Protein AF-A0A1E3VMM4-F1 (afdb_monomer_lite)

Organism: NCBI:txid1774969

Sequence (99 aa):
MGVAAILCGCGPLAGIKNPFSKEEPKLPGERIAVITDPGQIAAQQATLKPVSLPPPQANASWSQPGGVASNNLGHLASAAPCARSGPRTLAPAPRRAGD

Foldseek 3Di:
DDDDDDPPDDDPVPP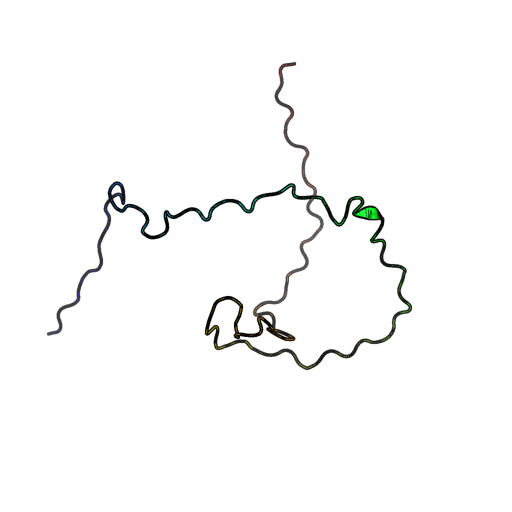PPPPPPDDDPDDDDDDDDPPPDPVVPPPPPPPPDDDDFDDADDLPDQPDVLSDPVSDPGRHDDPDPPPPDDDDPPDDDDDPPDD

pLDDT: mean 73.04, std 12.61, range [36.31, 93.31]

Secondary structure (DSSP, 8-state):
-------------TT---TT--PPPPPSS----S-S-GGG--------PPPPPPPPB------STTSSTT----SBPPSS----------PPPPPPS--

Structure (mmCIF, N/CA/C/O backbone):
data_AF-A0A1E3VMM4-F1
#
_entry.id   AF-A0A1E3VMM4-F1
#
loop_
_atom_site.group_PDB
_atom_site.id
_atom_site.type_symbol
_atom_site.label_atom_id
_atom_site.label_alt_id
_atom_site.label_comp_id
_atom_site.label_asym_id
_atom_site.label_entity_id
_atom_site.label_seq_id
_atom_site.pdbx_PDB_ins_code
_atom_site.Cartn_x
_atom_site.Cartn_y
_atom_site.Cartn_z
_atom_site.occupancy
_atom_site.B_iso_or_equiv
_atom_site.auth_seq_id
_atom_site.auth_comp_id
_atom_site.auth_asym_id
_atom_site.auth_atom_id
_atom_site.pdbx_PDB_model_num
ATOM 1 N N . MET A 1 1 ? 2.508 -50.816 2.756 1.00 36.31 1 MET A N 1
ATOM 2 C CA . MET A 1 1 ? 3.950 -50.491 2.733 1.00 36.31 1 MET A CA 1
ATOM 3 C C . MET A 1 1 ? 4.153 -49.440 1.651 1.00 36.31 1 MET A C 1
ATOM 5 O O . MET A 1 1 ? 4.194 -49.789 0.481 1.00 36.31 1 MET A O 1
ATOM 9 N N . GLY A 1 2 ? 4.086 -48.159 2.023 1.00 50.78 2 GLY A N 1
ATOM 10 C CA . GLY A 1 2 ? 4.131 -47.028 1.089 1.00 50.78 2 GLY A CA 1
ATOM 11 C C . GLY A 1 2 ? 5.560 -46.530 0.902 1.00 50.78 2 GLY A C 1
ATOM 12 O O . GLY A 1 2 ? 6.300 -46.408 1.875 1.00 50.78 2 GLY A O 1
ATOM 13 N N . VAL A 1 3 ? 5.947 -46.274 -0.346 1.00 51.56 3 VAL A N 1
ATOM 14 C CA . VAL A 1 3 ? 7.273 -45.768 -0.709 1.00 51.56 3 VAL A CA 1
ATOM 15 C C . VAL A 1 3 ? 7.370 -44.299 -0.294 1.00 51.56 3 VAL A C 1
ATOM 17 O O . VAL A 1 3 ? 6.710 -43.437 -0.870 1.00 51.56 3 VAL A O 1
ATOM 20 N N . ALA A 1 4 ? 8.185 -44.021 0.722 1.00 51.19 4 ALA A N 1
ATOM 21 C CA . ALA A 1 4 ? 8.571 -42.673 1.115 1.00 51.19 4 ALA A CA 1
ATOM 22 C C . ALA A 1 4 ? 9.705 -42.191 0.195 1.00 51.19 4 ALA A C 1
ATOM 24 O O . ALA A 1 4 ? 10.815 -42.721 0.235 1.00 51.19 4 ALA A O 1
ATOM 25 N N . ALA A 1 5 ? 9.420 -41.203 -0.654 1.00 57.19 5 ALA A N 1
ATOM 26 C CA . ALA A 1 5 ? 10.428 -40.551 -1.481 1.00 57.19 5 ALA A CA 1
ATOM 27 C C . ALA A 1 5 ? 11.251 -39.578 -0.621 1.00 57.19 5 ALA A C 1
ATOM 29 O O . ALA A 1 5 ? 10.738 -38.579 -0.119 1.00 57.19 5 ALA A O 1
ATOM 30 N N . ILE A 1 6 ? 12.534 -39.887 -0.439 1.00 61.53 6 ILE A N 1
ATOM 31 C CA . ILE A 1 6 ? 13.495 -39.042 0.270 1.00 61.53 6 ILE A CA 1
ATOM 32 C C . ILE A 1 6 ? 13.919 -37.910 -0.677 1.00 61.53 6 ILE A C 1
ATOM 34 O O . ILE A 1 6 ? 14.697 -38.124 -1.605 1.00 61.53 6 ILE A O 1
ATOM 38 N N . LEU A 1 7 ? 13.428 -36.693 -0.438 1.00 52.78 7 LEU A N 1
ATOM 39 C CA . LEU A 1 7 ? 13.932 -35.466 -1.064 1.00 52.78 7 LEU A CA 1
ATOM 40 C C . LEU A 1 7 ? 15.226 -35.019 -0.357 1.00 52.78 7 LEU A C 1
ATOM 42 O O . LEU A 1 7 ? 15.244 -34.018 0.351 1.00 52.78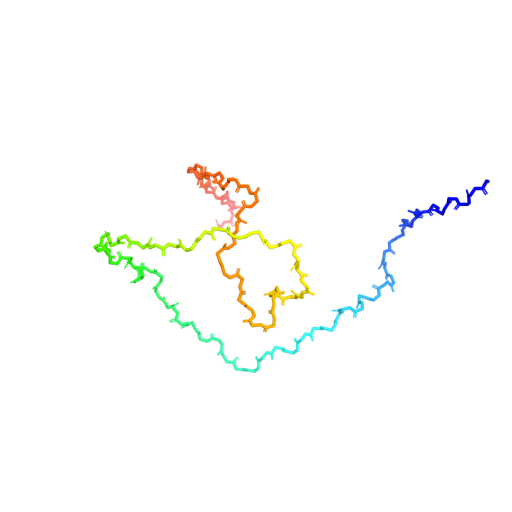 7 LEU A O 1
ATOM 46 N N . CYS A 1 8 ? 16.318 -35.765 -0.541 1.00 61.50 8 CYS A N 1
ATOM 47 C CA . CYS A 1 8 ? 17.672 -35.305 -0.205 1.00 61.50 8 CYS A CA 1
ATOM 48 C C . CYS A 1 8 ? 18.432 -34.994 -1.496 1.00 61.50 8 CYS A C 1
ATOM 50 O O . CYS A 1 8 ? 19.247 -35.784 -1.964 1.00 61.50 8 CYS A O 1
ATOM 52 N N . GLY A 1 9 ? 18.151 -33.831 -2.081 1.00 51.91 9 GLY A N 1
ATOM 53 C CA . GLY A 1 9 ? 18.988 -33.241 -3.121 1.00 51.91 9 GLY A CA 1
ATOM 54 C C . GLY A 1 9 ? 19.877 -32.157 -2.520 1.00 51.91 9 GLY A C 1
ATOM 55 O O . GLY A 1 9 ? 19.462 -31.007 -2.453 1.00 51.91 9 GLY A O 1
ATOM 56 N N . CYS A 1 10 ? 21.089 -32.513 -2.085 1.00 67.56 10 CYS A N 1
ATOM 57 C CA . CYS A 1 10 ? 22.164 -31.553 -1.829 1.00 67.56 10 CYS A CA 1
ATOM 58 C C . CYS A 1 10 ? 23.210 -31.707 -2.937 1.00 67.56 10 CYS A C 1
ATOM 60 O O . CYS A 1 10 ? 23.944 -32.691 -2.981 1.00 67.56 10 CYS A O 1
ATOM 62 N N . GLY A 1 11 ? 23.252 -30.739 -3.846 1.00 56.91 11 GLY A N 1
ATOM 63 C CA . GLY A 1 11 ? 24.308 -30.573 -4.837 1.00 56.91 11 GLY A CA 1
ATOM 64 C C . GLY A 1 11 ? 24.474 -29.081 -5.117 1.00 56.91 11 GLY A C 1
ATOM 65 O O . GLY A 1 11 ? 23.483 -28.346 -5.048 1.00 56.91 11 GLY A O 1
ATOM 66 N N . PRO A 1 12 ? 25.691 -28.588 -5.401 1.00 55.81 12 PRO A N 1
ATOM 67 C CA . PRO A 1 12 ? 25.859 -27.200 -5.794 1.00 55.81 12 PRO A CA 1
ATOM 68 C C . PRO A 1 12 ? 25.071 -26.977 -7.088 1.00 55.81 12 PRO A C 1
ATOM 70 O O . PRO A 1 12 ? 25.317 -27.649 -8.090 1.00 55.81 12 PRO A O 1
ATOM 73 N N . LEU A 1 13 ? 24.138 -26.021 -7.083 1.00 60.03 13 LEU A N 1
ATOM 74 C CA . LEU A 1 13 ? 23.381 -25.568 -8.261 1.00 60.03 13 LEU A CA 1
ATOM 75 C C . LEU A 1 13 ? 24.282 -24.864 -9.308 1.00 60.03 13 LEU A C 1
ATOM 77 O O . LEU A 1 13 ? 23.846 -23.944 -9.991 1.00 60.03 13 LEU A O 1
ATOM 81 N N . ALA A 1 14 ? 25.535 -25.294 -9.478 1.00 56.97 14 ALA A N 1
ATOM 82 C CA . ALA A 1 14 ? 26.510 -24.728 -10.410 1.00 56.97 14 ALA A CA 1
ATOM 83 C C . ALA A 1 14 ? 26.116 -24.891 -11.895 1.00 56.97 14 ALA A C 1
ATOM 85 O O . ALA A 1 14 ? 26.750 -24.302 -12.764 1.00 56.97 14 ALA A O 1
ATOM 86 N N . GLY A 1 15 ? 25.073 -25.675 -12.195 1.00 55.75 15 GLY A N 1
ATOM 87 C CA . GLY A 1 15 ? 24.565 -25.905 -13.552 1.00 55.75 15 GLY A CA 1
ATOM 88 C C . GLY A 1 15 ? 23.107 -25.503 -13.786 1.00 55.75 15 GLY A C 1
ATOM 89 O O . GLY A 1 15 ? 22.642 -25.567 -14.923 1.00 55.75 15 GLY A O 1
ATOM 90 N N . ILE A 1 16 ? 22.370 -25.079 -12.754 1.00 61.81 16 ILE A N 1
ATOM 91 C CA . ILE A 1 16 ? 20.986 -24.627 -12.934 1.00 61.81 16 ILE A CA 1
ATOM 92 C C . ILE A 1 16 ? 21.062 -23.167 -13.370 1.00 61.81 16 ILE A C 1
ATOM 94 O O . ILE A 1 16 ? 21.106 -22.254 -12.547 1.00 61.81 16 ILE A O 1
ATOM 98 N N . LYS A 1 17 ? 21.120 -22.948 -14.691 1.00 65.19 17 LYS A N 1
ATOM 99 C CA . LYS A 1 17 ? 20.836 -21.632 -15.277 1.00 65.19 17 LYS A CA 1
ATOM 100 C C . LYS A 1 17 ? 19.505 -21.184 -14.694 1.00 65.19 17 LYS A C 1
ATOM 102 O O . LYS A 1 17 ? 18.501 -21.860 -14.908 1.00 65.19 17 LYS A O 1
ATOM 107 N N . ASN A 1 18 ? 19.523 -20.099 -13.920 1.00 67.88 18 ASN A N 1
ATOM 108 C CA . ASN A 1 18 ? 18.321 -19.563 -13.304 1.00 67.88 18 ASN A CA 1
ATOM 109 C C . ASN A 1 18 ? 17.278 -19.361 -14.427 1.00 67.88 18 ASN A C 1
ATOM 111 O O . ASN A 1 18 ? 17.517 -18.584 -15.354 1.00 67.88 18 ASN A O 1
ATOM 115 N N . PRO A 1 19 ? 16.144 -20.085 -14.402 1.00 69.44 19 PRO A N 1
ATOM 116 C CA . PRO A 1 19 ? 15.133 -19.993 -15.456 1.00 69.44 19 PRO A CA 1
ATOM 117 C C . PRO A 1 19 ? 14.478 -18.601 -15.517 1.00 69.44 19 PRO A C 1
ATOM 119 O O . PRO A 1 19 ? 13.799 -18.283 -16.490 1.00 69.44 19 PRO A O 1
ATOM 122 N N . PHE A 1 20 ? 14.748 -17.751 -14.520 1.0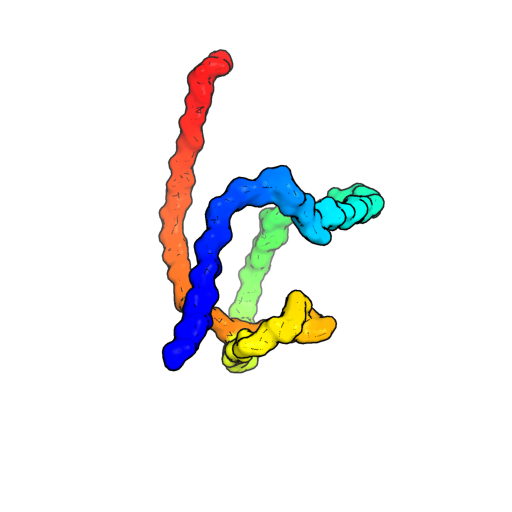0 73.62 20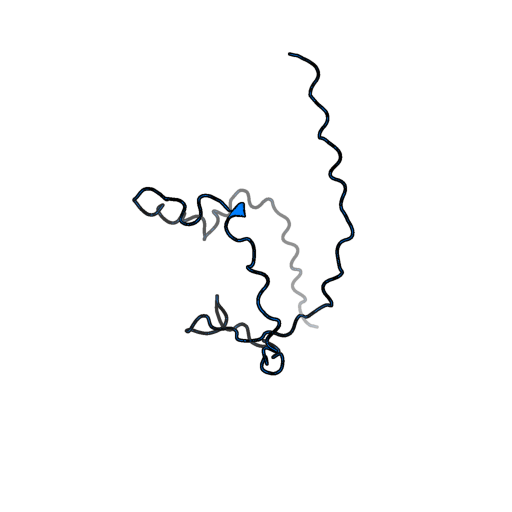 PHE A N 1
ATOM 123 C CA . PHE A 1 20 ? 14.368 -16.345 -14.419 1.00 73.62 20 PHE A CA 1
ATOM 124 C C . PHE A 1 20 ? 15.551 -15.380 -14.631 1.00 73.62 20 PHE A C 1
ATOM 126 O O . PHE A 1 20 ? 15.446 -14.205 -14.304 1.00 73.62 20 PHE A O 1
ATOM 133 N N . SER A 1 21 ? 16.680 -15.828 -15.196 1.00 70.25 21 SER A N 1
ATOM 134 C CA . SER A 1 21 ? 17.845 -14.977 -15.519 1.00 70.25 21 SER A CA 1
ATOM 135 C C . SER A 1 21 ? 17.598 -13.937 -16.616 1.00 70.25 21 SER A C 1
ATOM 137 O O . SER A 1 21 ? 18.533 -13.249 -17.020 1.00 70.25 21 SER A O 1
ATOM 139 N N . LYS A 1 22 ? 16.378 -13.834 -17.151 1.00 76.69 22 LYS A N 1
ATOM 140 C CA . LYS A 1 22 ? 16.038 -12.761 -18.084 1.00 76.69 22 LYS A CA 1
ATOM 141 C C . LYS A 1 22 ? 15.916 -11.465 -17.294 1.00 76.69 22 LYS A C 1
ATOM 143 O O . LYS A 1 22 ? 14.906 -11.235 -16.641 1.00 76.69 22 LYS A O 1
ATOM 148 N N . GLU A 1 23 ? 16.955 -10.642 -17.360 1.00 78.19 23 GLU A N 1
ATOM 149 C CA . GLU A 1 23 ? 16.868 -9.254 -16.920 1.00 78.19 23 GLU A CA 1
ATOM 150 C C . GLU A 1 23 ? 15.912 -8.493 -17.840 1.00 78.19 23 GLU A C 1
ATOM 152 O O . GLU A 1 23 ? 16.016 -8.557 -19.069 1.00 78.19 23 GLU A O 1
ATOM 157 N N . GLU A 1 24 ? 14.962 -7.781 -17.238 1.00 81.25 24 GLU A N 1
ATOM 158 C CA . GLU A 1 24 ? 14.118 -6.851 -17.976 1.00 81.25 24 GLU A CA 1
ATOM 159 C C . GLU A 1 24 ? 14.977 -5.704 -18.522 1.00 81.25 24 GLU A C 1
ATOM 161 O O . GLU A 1 24 ? 15.810 -5.151 -17.792 1.00 81.25 24 GLU A O 1
ATOM 166 N N . PRO A 1 25 ? 14.794 -5.320 -19.798 1.00 85.50 25 PRO A N 1
ATOM 167 C CA . PRO A 1 25 ? 15.516 -4.193 -20.359 1.00 85.50 25 PRO A CA 1
ATOM 168 C C . PRO A 1 25 ? 15.194 -2.938 -19.547 1.00 85.50 25 PRO A C 1
ATOM 170 O O . PRO A 1 25 ? 14.032 -2.616 -19.289 1.00 85.50 25 PRO A O 1
ATOM 173 N N . LYS A 1 26 ? 16.238 -2.213 -19.138 1.00 85.75 26 LYS A N 1
ATOM 174 C CA . LYS A 1 26 ? 16.073 -0.958 -18.405 1.00 85.75 26 LYS A CA 1
ATOM 175 C C . LYS A 1 26 ? 15.244 0.006 -19.255 1.00 85.75 26 LYS A C 1
ATOM 177 O O . LYS A 1 26 ? 15.556 0.222 -20.424 1.00 85.75 26 LYS A O 1
ATOM 182 N N . LEU A 1 27 ? 14.203 0.585 -18.656 1.00 87.00 27 LEU A N 1
ATOM 183 C CA . LEU A 1 27 ? 13.361 1.570 -19.334 1.00 87.00 27 LEU A CA 1
ATOM 184 C C . LEU A 1 27 ? 14.231 2.720 -19.878 1.00 87.00 27 LEU A C 1
ATOM 186 O O . LEU A 1 27 ? 15.073 3.227 -19.127 1.00 87.00 27 LEU A O 1
ATOM 190 N N . PRO A 1 28 ? 14.057 3.125 -21.151 1.00 90.81 28 PRO A N 1
ATOM 191 C CA . PRO A 1 28 ? 14.788 4.253 -21.711 1.00 90.81 28 PRO A CA 1
ATOM 192 C C . PRO A 1 28 ? 14.359 5.560 -21.031 1.00 90.81 28 PRO A C 1
ATOM 194 O O . PRO A 1 28 ? 13.202 5.715 -20.643 1.00 90.81 28 PRO A O 1
ATOM 197 N N . GLY A 1 29 ? 15.290 6.508 -20.913 1.00 93.31 29 GLY A N 1
ATOM 198 C CA . GLY A 1 29 ? 15.047 7.835 -20.339 1.00 93.31 29 GLY A CA 1
ATOM 199 C C . GLY A 1 29 ? 15.808 8.112 -19.041 1.00 93.31 29 GLY A C 1
ATOM 200 O O . GLY A 1 29 ? 16.412 7.227 -18.431 1.00 93.31 29 GLY A O 1
ATOM 201 N N . GLU A 1 30 ? 15.790 9.378 -18.632 1.00 92.06 30 GLU A N 1
ATOM 202 C CA . GLU A 1 30 ? 16.383 9.845 -17.381 1.00 92.06 30 GLU A CA 1
ATOM 203 C C . GLU A 1 30 ? 15.351 9.786 -16.248 1.00 92.06 30 GLU A C 1
ATOM 205 O O . GLU A 1 30 ? 14.209 10.226 -16.394 1.00 92.06 30 GLU A O 1
ATOM 210 N N . ARG A 1 31 ? 15.745 9.234 -15.097 1.00 89.56 31 ARG A N 1
ATOM 211 C CA . ARG A 1 31 ? 14.909 9.244 -13.893 1.00 89.56 31 ARG A CA 1
ATOM 212 C C . ARG A 1 31 ? 15.116 10.562 -13.162 1.00 89.56 31 ARG A C 1
ATOM 214 O O . ARG A 1 31 ? 16.103 10.714 -12.449 1.00 89.56 31 ARG A O 1
ATOM 221 N N . ILE A 1 32 ? 14.169 11.476 -13.314 1.00 90.56 32 ILE A N 1
ATOM 222 C CA . ILE A 1 32 ? 14.130 12.717 -12.541 1.00 90.56 32 ILE A CA 1
ATOM 223 C C . ILE A 1 32 ? 13.444 12.483 -11.191 1.00 90.56 32 ILE A C 1
ATOM 225 O O . ILE A 1 32 ? 12.439 11.773 -11.098 1.00 90.56 32 ILE A O 1
ATOM 229 N N . ALA A 1 33 ? 13.996 13.058 -10.124 1.00 88.81 33 ALA A N 1
ATOM 230 C CA . ALA A 1 33 ? 13.382 12.995 -8.804 1.00 88.81 33 ALA A CA 1
ATOM 231 C C . ALA A 1 33 ? 12.120 13.871 -8.771 1.00 88.81 33 ALA A C 1
ATOM 233 O O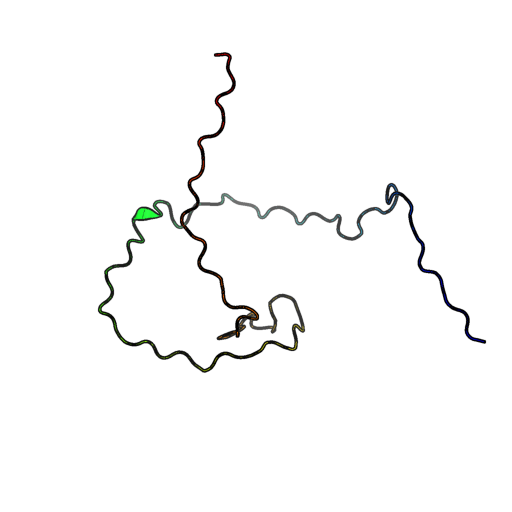 . ALA A 1 33 ? 12.175 15.052 -9.100 1.00 88.81 33 ALA A O 1
ATOM 234 N N . VAL A 1 34 ? 10.989 13.299 -8.348 1.00 85.56 34 VAL A N 1
ATOM 235 C CA . VAL A 1 34 ? 9.734 14.054 -8.168 1.00 85.56 34 VAL A CA 1
ATOM 236 C C . VAL A 1 34 ? 9.769 14.876 -6.877 1.00 85.56 34 VAL A C 1
ATOM 238 O O . VAL A 1 34 ? 9.260 15.990 -6.833 1.00 85.56 34 VAL A O 1
ATOM 241 N N . ILE A 1 35 ? 10.392 14.337 -5.827 1.00 83.94 35 ILE A N 1
ATOM 242 C CA . ILE A 1 35 ? 10.589 15.014 -4.543 1.00 83.94 35 ILE A CA 1
ATOM 243 C C . ILE A 1 35 ? 12.082 15.299 -4.417 1.00 83.94 35 ILE A C 1
ATOM 245 O O . ILE A 1 35 ? 12.880 14.376 -4.260 1.00 83.94 35 ILE A O 1
ATOM 249 N N . THR A 1 36 ? 12.455 16.569 -4.528 1.00 84.25 36 THR A N 1
ATOM 250 C CA . THR A 1 36 ? 13.850 17.034 -4.467 1.00 84.25 36 THR A CA 1
ATOM 251 C C . THR A 1 36 ? 14.262 17.496 -3.071 1.00 84.25 36 THR A C 1
ATOM 253 O O . THR A 1 36 ? 15.446 17.478 -2.751 1.00 84.25 36 THR A O 1
ATOM 256 N N . ASP A 1 37 ? 13.292 17.848 -2.227 1.00 81.88 37 ASP A N 1
ATOM 257 C CA . ASP A 1 37 ? 13.502 18.248 -0.839 1.00 81.88 37 ASP A CA 1
ATOM 258 C C . ASP A 1 37 ? 12.513 17.495 0.075 1.00 81.88 37 ASP A C 1
ATOM 260 O O . ASP A 1 37 ? 11.330 17.846 0.142 1.00 81.88 37 ASP A O 1
ATOM 264 N N . PRO A 1 38 ? 12.962 16.439 0.779 1.00 66.69 38 PRO A N 1
ATOM 265 C CA . PRO A 1 38 ? 12.107 15.673 1.682 1.00 66.69 38 PRO A CA 1
ATOM 266 C C . PRO A 1 38 ? 11.687 16.469 2.929 1.00 66.69 38 PRO A C 1
ATOM 268 O O . PRO A 1 38 ? 10.729 16.077 3.595 1.00 66.69 38 PRO A O 1
ATOM 271 N N . GLY A 1 39 ? 12.364 17.579 3.250 1.00 69.12 39 GLY A N 1
ATOM 272 C CA . GLY A 1 39 ? 12.048 18.441 4.391 1.00 69.12 39 GLY A CA 1
ATOM 273 C C . GLY A 1 39 ? 10.840 19.354 4.163 1.00 69.12 39 GLY A C 1
ATOM 274 O O . GLY A 1 39 ? 10.224 19.795 5.133 1.00 69.12 39 GLY A O 1
ATOM 275 N N . GLN A 1 40 ? 10.449 19.594 2.904 1.00 61.28 40 GLN A N 1
ATOM 276 C CA . GLN A 1 40 ? 9.257 20.391 2.562 1.00 61.28 40 GLN A CA 1
ATOM 277 C C . GLN A 1 40 ? 7.942 19.653 2.810 1.00 61.28 40 GLN A C 1
ATOM 279 O O . GLN A 1 40 ? 6.889 20.282 2.883 1.00 61.28 40 GLN A O 1
ATOM 284 N N . ILE A 1 41 ? 7.986 18.334 3.013 1.00 63.47 41 ILE A N 1
ATOM 285 C CA . ILE A 1 41 ? 6.844 17.556 3.505 1.00 63.47 41 ILE A CA 1
ATOM 286 C C . ILE A 1 41 ? 6.802 17.660 5.035 1.00 63.47 41 ILE A C 1
ATOM 288 O O . ILE A 1 41 ? 6.653 16.676 5.758 1.00 63.47 41 ILE A O 1
ATOM 292 N N . ALA A 1 42 ? 6.958 18.870 5.567 1.00 64.75 42 ALA A N 1
ATOM 293 C CA . ALA A 1 42 ? 6.494 19.131 6.910 1.00 64.75 42 ALA A CA 1
ATOM 294 C C . ALA A 1 42 ? 4.978 18.969 6.838 1.00 64.75 42 ALA A C 1
ATOM 296 O O . ALA A 1 42 ? 4.305 19.729 6.139 1.00 64.75 42 ALA A O 1
ATOM 297 N N . ALA A 1 43 ? 4.442 17.948 7.510 1.00 61.97 43 ALA A N 1
ATOM 298 C CA . ALA A 1 43 ? 3.013 17.873 7.734 1.00 61.97 43 ALA A CA 1
ATOM 299 C C . ALA A 1 43 ? 2.610 19.228 8.318 1.00 61.97 43 ALA A C 1
ATOM 301 O O . ALA A 1 43 ? 2.969 19.546 9.456 1.00 61.97 43 ALA A O 1
ATOM 302 N N . GLN A 1 44 ? 1.911 20.052 7.525 1.00 62.25 44 GLN A N 1
ATOM 303 C CA . GLN A 1 44 ? 1.153 21.151 8.097 1.00 62.25 44 GLN A CA 1
ATOM 304 C C . GLN A 1 44 ? 0.376 20.495 9.219 1.00 62.25 44 GLN A C 1
ATOM 306 O O . GLN A 1 44 ? -0.220 19.445 8.974 1.00 62.25 44 GLN A O 1
ATOM 311 N N . GLN A 1 45 ? 0.509 21.015 10.440 1.00 61.94 45 GLN A N 1
ATOM 312 C CA . GLN A 1 45 ? -0.170 20.486 11.615 1.00 61.94 45 GLN A CA 1
ATOM 313 C C . GLN A 1 45 ? -1.656 20.492 11.283 1.00 61.94 45 GLN A C 1
ATOM 315 O O . GLN A 1 45 ? -2.340 21.507 11.407 1.00 61.94 45 GLN A O 1
ATOM 320 N N . ALA A 1 46 ? -2.110 19.386 10.704 1.00 62.81 46 ALA A N 1
ATOM 321 C CA . ALA A 1 46 ? -3.424 19.289 10.142 1.00 62.81 46 ALA A CA 1
ATOM 322 C C . ALA A 1 46 ? -4.320 19.399 11.354 1.00 62.81 46 ALA A C 1
ATOM 324 O O . ALA A 1 46 ? -4.130 18.674 12.335 1.00 62.81 46 ALA A O 1
ATOM 325 N N . THR A 1 47 ? -5.253 20.345 11.316 1.00 64.38 47 THR A N 1
ATOM 326 C CA . THR A 1 47 ? -6.349 20.381 12.274 1.00 64.38 47 THR A CA 1
ATOM 327 C C . THR A 1 47 ? -6.841 18.946 12.413 1.00 64.38 47 THR A C 1
ATOM 329 O O . THR A 1 47 ? -7.201 18.350 11.397 1.00 64.38 47 THR A O 1
ATOM 332 N N . LEU A 1 48 ? -6.739 18.374 13.619 1.00 70.94 48 LEU A N 1
ATOM 333 C CA . LEU A 1 48 ? -6.982 16.957 13.901 1.00 70.94 48 LEU A CA 1
ATOM 334 C C . LEU A 1 48 ? -8.451 16.624 13.623 1.00 70.94 48 LEU A C 1
ATOM 336 O O . LEU A 1 48 ? -9.278 16.548 14.529 1.00 70.94 48 LEU A O 1
ATOM 340 N N . LYS A 1 49 ? -8.802 16.481 12.347 1.00 80.81 49 LYS A N 1
ATOM 341 C CA . LYS A 1 49 ? -10.112 16.022 11.924 1.00 80.81 49 LYS A CA 1
ATOM 342 C C . LYS A 1 49 ? -10.120 14.509 12.097 1.00 80.81 49 LYS A C 1
ATOM 344 O O . LYS A 1 49 ? -9.216 13.845 11.585 1.00 80.81 49 LYS A O 1
ATOM 349 N N . PRO A 1 50 ? -11.109 13.954 12.809 1.00 81.56 50 PRO A N 1
ATOM 350 C CA . PRO A 1 50 ? -11.224 12.514 12.932 1.00 81.56 50 PRO A CA 1
ATOM 351 C C . PRO A 1 50 ? -11.446 11.914 11.539 1.00 81.56 50 PRO A C 1
ATOM 353 O O . PRO A 1 50 ? -12.410 12.247 10.852 1.00 81.56 50 PRO A O 1
ATOM 356 N N . VAL A 1 51 ? -10.531 11.043 11.117 1.00 81.06 51 VAL A N 1
ATOM 357 C CA . VAL A 1 51 ? -10.672 10.222 9.911 1.00 81.06 51 VAL A CA 1
ATOM 358 C C . VAL A 1 51 ? -11.245 8.879 10.341 1.00 81.06 51 VAL A C 1
ATOM 360 O O . VAL A 1 51 ? -10.682 8.211 11.206 1.00 81.06 51 VAL A O 1
ATOM 363 N N . SER A 1 52 ? -12.371 8.485 9.747 1.00 88.56 52 SER A N 1
ATOM 364 C CA . SER A 1 52 ? -12.936 7.151 9.941 1.00 88.56 52 SER A CA 1
ATOM 365 C C . SER A 1 52 ? -12.371 6.210 8.884 1.00 88.56 52 SER A C 1
ATOM 367 O O . SER A 1 52 ? -12.482 6.476 7.687 1.00 88.56 52 SER A O 1
ATOM 369 N N . LEU A 1 53 ? -11.747 5.123 9.332 1.00 85.00 53 LEU A N 1
ATOM 370 C CA . LEU A 1 53 ? -11.312 4.032 8.468 1.00 85.00 53 LEU A CA 1
ATOM 371 C C . LEU A 1 53 ? -12.327 2.881 8.559 1.00 85.00 53 LEU A C 1
ATOM 373 O O . LEU A 1 53 ? -12.867 2.641 9.642 1.00 85.00 53 LEU A O 1
ATOM 377 N N . PRO A 1 54 ? -12.572 2.139 7.463 1.00 89.44 54 PRO A N 1
ATOM 378 C CA . PRO A 1 54 ? -13.330 0.891 7.516 1.00 89.44 54 PRO A CA 1
ATOM 379 C C . PRO A 1 54 ? -12.696 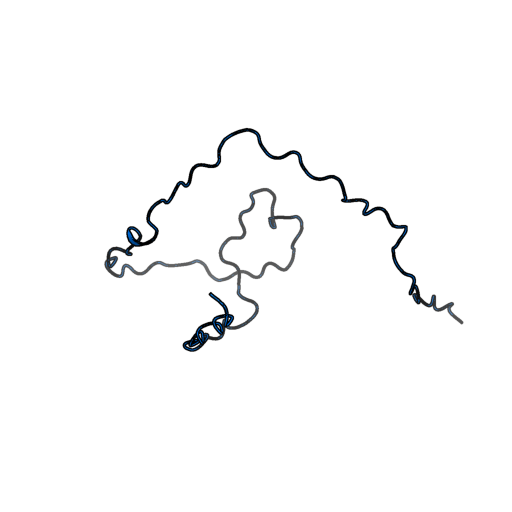-0.122 8.486 1.00 89.44 54 PRO A C 1
ATOM 381 O O . PRO A 1 54 ? -11.517 0.006 8.815 1.00 89.44 54 PRO A O 1
ATOM 384 N N . PRO A 1 55 ? -13.414 -1.169 8.920 1.00 90.06 55 PRO A N 1
ATOM 385 C CA . PRO A 1 55 ? -12.812 -2.248 9.702 1.00 90.06 55 PRO A CA 1
ATOM 386 C C . PRO A 1 55 ? -11.619 -2.902 8.971 1.00 90.06 55 PRO A C 1
ATOM 388 O O . PRO A 1 55 ? -11.681 -3.055 7.748 1.00 90.06 55 PRO A O 1
ATOM 391 N N . PRO A 1 56 ? -10.548 -3.309 9.680 1.00 89.94 56 PRO A N 1
ATOM 392 C CA . PRO A 1 56 ? -9.448 -4.059 9.077 1.00 89.94 56 PRO A CA 1
ATOM 393 C C . PRO A 1 56 ? -9.919 -5.399 8.497 1.00 89.94 56 PRO A C 1
ATOM 395 O O . PRO A 1 56 ? -10.725 -6.096 9.116 1.00 89.94 56 PRO A O 1
ATOM 398 N N . GLN A 1 57 ? -9.387 -5.794 7.341 1.00 86.81 57 GLN A N 1
ATOM 399 C CA . GLN A 1 57 ? -9.743 -7.036 6.651 1.00 86.81 57 GLN A CA 1
ATOM 400 C C . GLN A 1 57 ? -8.544 -7.980 6.530 1.00 86.81 57 GLN A C 1
ATOM 402 O O . GLN A 1 57 ? -7.437 -7.570 6.180 1.00 86.81 57 GLN A O 1
ATOM 407 N N . ALA A 1 58 ? -8.762 -9.267 6.802 1.00 85.75 58 ALA A N 1
ATOM 408 C CA . ALA A 1 58 ? -7.768 -10.298 6.528 1.00 85.75 58 ALA A CA 1
ATOM 409 C C . ALA A 1 58 ? -7.691 -10.561 5.020 1.00 85.75 58 ALA A C 1
ATOM 411 O O . ALA A 1 58 ? -8.717 -10.701 4.358 1.00 85.75 58 ALA A O 1
ATOM 412 N N . ASN A 1 59 ? -6.476 -10.692 4.489 1.00 81.19 59 ASN A N 1
ATOM 413 C CA . ASN A 1 59 ? -6.262 -11.107 3.107 1.00 81.19 59 ASN A CA 1
ATOM 414 C C . ASN A 1 59 ? -5.775 -12.555 3.068 1.00 81.19 59 ASN A C 1
ATOM 416 O O . ASN A 1 59 ? -4.588 -12.827 2.913 1.00 81.19 59 ASN A O 1
ATOM 420 N N . ALA A 1 60 ? -6.708 -13.483 3.291 1.00 81.50 60 ALA A N 1
ATOM 421 C CA . ALA A 1 60 ? -6.407 -14.913 3.346 1.00 81.50 60 ALA A CA 1
ATOM 422 C C . ALA A 1 60 ? -6.014 -15.495 1.976 1.00 81.50 60 ALA A C 1
ATOM 424 O O . ALA A 1 60 ? -5.323 -16.508 1.912 1.00 81.50 60 ALA A O 1
ATOM 425 N N . SER A 1 61 ? -6.441 -14.861 0.880 1.00 74.81 61 SER A N 1
ATOM 426 C CA . SER A 1 61 ? -6.212 -15.330 -0.485 1.00 74.81 61 SER A CA 1
ATOM 427 C C . SER A 1 61 ? -5.353 -14.342 -1.271 1.00 74.81 61 SER A C 1
ATOM 429 O O . SER A 1 61 ? -5.856 -13.368 -1.829 1.00 74.81 61 SER A O 1
ATOM 431 N N . TRP A 1 62 ? -4.056 -14.623 -1.381 1.00 79.25 62 TRP A N 1
ATOM 432 C CA . TRP A 1 62 ? -3.153 -13.866 -2.247 1.00 79.25 62 TRP A CA 1
ATOM 433 C C . TRP A 1 62 ? -3.106 -14.485 -3.647 1.00 79.25 62 TRP A C 1
ATOM 435 O O . TRP A 1 62 ? -2.191 -15.230 -3.988 1.00 79.25 62 TRP A O 1
ATOM 445 N N . SER A 1 63 ? -4.147 -14.230 -4.441 1.00 81.88 63 SER A N 1
ATOM 446 C CA . SER A 1 63 ? -4.352 -14.941 -5.714 1.00 81.88 63 SER A CA 1
ATOM 447 C C . SER A 1 63 ? -3.306 -14.626 -6.792 1.00 81.88 63 SER A C 1
ATOM 449 O O . SER A 1 63 ? -3.039 -15.463 -7.650 1.00 81.88 63 SER A O 1
ATOM 451 N N . GLN A 1 64 ? -2.709 -13.432 -6.751 1.00 83.62 64 GLN A N 1
ATOM 452 C CA . GLN A 1 64 ? -1.745 -12.943 -7.739 1.00 83.62 64 GLN A CA 1
ATOM 453 C C . GLN A 1 64 ? -0.857 -11.838 -7.139 1.00 83.62 64 GLN A C 1
ATOM 455 O O . GLN A 1 64 ? -1.202 -11.284 -6.090 1.00 83.62 64 GLN A O 1
ATOM 460 N N . PRO A 1 65 ? 0.269 -11.469 -7.780 1.00 82.69 65 PRO A N 1
ATOM 461 C CA . PRO A 1 65 ? 1.022 -10.269 -7.414 1.00 82.69 65 PRO A CA 1
ATOM 462 C C . PRO A 1 65 ? 0.102 -9.036 -7.358 1.00 82.69 65 PRO A C 1
ATOM 464 O O . PRO A 1 65 ? -0.678 -8.813 -8.275 1.00 82.69 65 PRO A O 1
ATOM 467 N N . GLY A 1 66 ? 0.145 -8.273 -6.261 1.00 81.44 66 GLY A N 1
ATOM 468 C CA . GLY A 1 66 ? -0.791 -7.159 -6.023 1.00 81.44 66 GLY A CA 1
ATOM 469 C C . GLY A 1 66 ? -2.159 -7.554 -5.437 1.00 81.44 66 GLY A C 1
ATOM 470 O O . GLY A 1 66 ? -3.009 -6.693 -5.217 1.00 81.44 66 GLY A O 1
ATOM 471 N N . GLY A 1 67 ? -2.375 -8.841 -5.140 1.00 84.25 67 GLY A N 1
ATOM 472 C CA . GLY A 1 67 ? -3.557 -9.398 -4.470 1.00 84.25 67 GLY A CA 1
ATOM 473 C C . GLY A 1 67 ? -4.751 -9.635 -5.395 1.00 84.25 67 GLY A C 1
ATOM 474 O O . GLY A 1 67 ? -5.187 -10.778 -5.552 1.00 84.25 67 GLY A O 1
ATOM 475 N N . VAL A 1 68 ? -5.258 -8.571 -6.021 1.00 82.38 68 VAL A N 1
ATOM 476 C CA . VAL A 1 68 ? -6.378 -8.582 -6.983 1.00 82.38 68 VAL A CA 1
ATOM 477 C C . VAL A 1 68 ? -6.004 -7.808 -8.249 1.00 82.38 68 VAL A C 1
ATOM 479 O O . VAL A 1 68 ? -5.082 -6.999 -8.224 1.00 82.38 68 VAL A O 1
ATOM 482 N N . ALA A 1 69 ? -6.743 -8.002 -9.347 1.00 85.31 69 ALA A N 1
ATOM 483 C CA . ALA A 1 69 ? -6.414 -7.410 -10.650 1.00 85.31 69 ALA A CA 1
ATOM 484 C C . ALA A 1 69 ? -6.356 -5.869 -10.626 1.00 85.31 69 ALA A C 1
ATOM 486 O O . ALA A 1 69 ? -5.623 -5.257 -11.397 1.00 85.31 69 ALA A O 1
ATOM 487 N N . SER A 1 70 ? -7.098 -5.233 -9.714 1.00 87.56 70 SER A N 1
ATOM 488 C CA . SER A 1 70 ? -7.085 -3.781 -9.527 1.00 87.56 70 SER A CA 1
ATOM 489 C C . SER A 1 70 ? -5.915 -3.264 -8.681 1.00 87.56 70 SER A C 1
ATOM 491 O O . SER A 1 70 ? -5.841 -2.060 -8.459 1.00 87.56 70 SER A O 1
ATOM 493 N N . ASN A 1 71 ? -5.036 -4.134 -8.166 1.00 86.06 71 ASN A N 1
ATOM 494 C CA . ASN A 1 71 ? -3.956 -3.786 -7.231 1.00 86.06 71 ASN A CA 1
ATOM 495 C C . ASN A 1 71 ? -4.437 -2.989 -6.001 1.00 86.06 71 ASN A C 1
ATOM 497 O O . ASN A 1 71 ? -3.716 -2.151 -5.464 1.00 86.06 71 ASN A O 1
ATOM 501 N N . ASN A 1 72 ? -5.674 -3.232 -5.555 1.00 84.44 72 ASN A N 1
ATOM 502 C CA . ASN A 1 72 ? -6.266 -2.551 -4.407 1.00 84.44 72 ASN A CA 1
ATOM 503 C C . ASN A 1 72 ? -6.492 -3.548 -3.270 1.00 84.44 72 ASN A C 1
ATOM 505 O O . ASN A 1 72 ? -7.350 -4.422 -3.368 1.00 84.44 72 ASN A O 1
ATOM 509 N N . LEU A 1 73 ? -5.719 -3.400 -2.196 1.00 81.81 73 LEU A N 1
ATOM 510 C CA . LEU A 1 73 ? -5.748 -4.292 -1.037 1.00 81.81 73 LEU A CA 1
ATOM 511 C C . LEU A 1 73 ? -6.623 -3.769 0.117 1.00 81.81 73 LEU A C 1
ATOM 513 O O . LEU A 1 73 ? -6.814 -4.479 1.101 1.00 81.81 73 LEU A O 1
ATOM 517 N N . GLY A 1 74 ? -7.155 -2.546 0.017 1.00 86.00 74 GLY A N 1
ATOM 518 C CA . GLY A 1 74 ? -7.981 -1.941 1.064 1.00 86.00 74 GLY A CA 1
ATOM 519 C C . GLY A 1 74 ? -7.268 -1.784 2.418 1.00 86.00 74 GLY A C 1
ATOM 520 O O . GLY A 1 74 ? -6.058 -1.566 2.485 1.00 86.00 74 GLY A O 1
ATOM 521 N N . HIS A 1 75 ? -8.035 -1.870 3.512 1.00 88.50 75 HIS A N 1
ATOM 522 C CA . HIS A 1 75 ? -7.537 -1.728 4.886 1.00 88.50 75 HIS A CA 1
ATOM 523 C C . HIS A 1 75 ? -7.121 -3.092 5.459 1.00 88.50 75 HIS A C 1
ATOM 525 O O . HIS A 1 75 ? -7.886 -3.738 6.171 1.00 88.50 75 HIS A O 1
ATOM 531 N N . LEU A 1 76 ? -5.919 -3.558 5.113 1.00 87.50 76 LEU A N 1
ATOM 532 C CA . LEU A 1 76 ? -5.419 -4.860 5.558 1.00 87.50 76 LEU A CA 1
ATOM 533 C C . LEU A 1 76 ? -5.159 -4.916 7.067 1.00 87.50 76 LEU A C 1
ATOM 535 O O . LEU A 1 76 ? -4.544 -4.022 7.647 1.00 87.50 76 LEU A O 1
ATOM 539 N N . ALA A 1 77 ? -5.562 -6.022 7.689 1.00 88.38 77 ALA A N 1
ATOM 540 C CA . ALA A 1 77 ? -5.195 -6.338 9.061 1.00 88.38 77 ALA A CA 1
ATOM 541 C C . ALA A 1 77 ? -3.697 -6.684 9.162 1.00 88.38 77 ALA A C 1
ATOM 543 O O . ALA A 1 77 ? -3.169 -7.476 8.379 1.00 88.38 77 ALA A O 1
ATOM 544 N N . SER A 1 78 ? -3.008 -6.124 10.157 1.00 82.12 78 SER A N 1
ATOM 545 C CA . SER A 1 78 ? -1.617 -6.467 10.462 1.00 82.12 78 SER A CA 1
ATOM 546 C C . SER A 1 78 ? -1.547 -7.777 11.251 1.00 82.12 78 SER A C 1
ATOM 548 O O . SER A 1 78 ? -2.167 -7.885 12.308 1.00 82.12 78 SER A O 1
ATOM 550 N N . ALA A 1 79 ? -0.755 -8.746 10.787 1.00 73.75 79 ALA A N 1
ATOM 551 C CA . ALA A 1 79 ? -0.620 -10.054 11.440 1.00 73.75 79 ALA A CA 1
ATOM 552 C C . ALA A 1 79 ? 0.075 -10.015 12.819 1.00 73.75 79 ALA A C 1
ATOM 554 O O . ALA A 1 79 ? -0.051 -10.960 13.592 1.00 73.75 79 ALA A O 1
ATOM 555 N N . ALA A 1 80 ? 0.796 -8.937 13.146 1.00 72.06 80 ALA A N 1
ATOM 556 C CA . ALA A 1 80 ? 1.451 -8.750 14.438 1.00 72.06 80 ALA A CA 1
ATOM 557 C C . ALA A 1 80 ? 1.365 -7.280 14.882 1.00 72.06 80 ALA A C 1
ATOM 559 O O . ALA A 1 80 ? 1.381 -6.391 14.022 1.00 72.06 80 ALA A O 1
ATOM 560 N N . PRO A 1 81 ? 1.334 -6.994 16.199 1.00 67.56 81 PRO A N 1
ATOM 561 C CA . PRO A 1 81 ? 1.564 -5.643 16.679 1.00 67.56 81 PRO A CA 1
ATOM 562 C C . PRO A 1 81 ? 2.940 -5.182 16.190 1.00 67.56 81 PRO A C 1
ATOM 564 O O . PRO A 1 81 ? 3.955 -5.824 16.466 1.00 67.56 81 PRO A O 1
ATOM 567 N N . CYS A 1 82 ? 2.980 -4.070 15.457 1.00 63.81 82 CYS A N 1
ATOM 568 C CA . CYS A 1 82 ? 4.239 -3.433 15.101 1.00 63.81 82 CYS A CA 1
ATOM 569 C C . CYS A 1 82 ? 4.867 -2.898 16.394 1.00 63.81 82 CYS A C 1
ATOM 571 O O . CYS A 1 82 ? 4.402 -1.904 16.958 1.00 63.81 82 CYS A O 1
ATOM 573 N N . ALA A 1 83 ? 5.873 -3.599 16.921 1.00 71.44 83 ALA A N 1
ATOM 574 C CA . ALA A 1 83 ? 6.582 -3.147 18.106 1.00 71.44 83 ALA A CA 1
ATOM 575 C C . ALA A 1 83 ? 7.253 -1.804 17.792 1.00 71.44 83 ALA A C 1
ATOM 577 O O . ALA A 1 83 ? 8.006 -1.680 16.826 1.00 71.44 83 ALA A O 1
ATOM 578 N N . ARG A 1 84 ? 6.984 -0.789 18.618 1.00 66.62 84 ARG A N 1
ATOM 579 C CA . ARG A 1 84 ? 7.678 0.498 18.541 1.00 66.62 84 ARG A CA 1
ATOM 580 C C . ARG A 1 84 ? 9.173 0.237 18.716 1.00 66.62 84 ARG A C 1
ATOM 582 O O . ARG A 1 84 ? 9.605 -0.115 19.812 1.00 66.62 84 ARG A O 1
ATOM 589 N N . SER A 1 85 ? 9.968 0.420 17.663 1.00 69.19 85 SER A N 1
ATOM 590 C CA . SER A 1 85 ? 11.421 0.400 17.810 1.00 69.19 85 SER A CA 1
ATOM 591 C C . SER A 1 85 ? 11.824 1.603 18.661 1.00 69.19 85 SER A C 1
ATOM 593 O O . SER A 1 85 ? 11.525 2.743 18.299 1.00 69.19 85 SER A O 1
ATOM 595 N N . GLY A 1 86 ? 12.470 1.353 19.800 1.00 72.06 86 GLY A N 1
ATOM 596 C CA . GLY A 1 86 ? 13.085 2.406 20.606 1.00 72.06 86 GLY A CA 1
ATOM 597 C C . GLY A 1 86 ? 14.154 3.176 19.816 1.00 72.06 86 GLY A C 1
ATOM 598 O O . GLY A 1 86 ? 14.531 2.758 18.716 1.00 72.06 86 GLY A O 1
ATOM 599 N N . PRO A 1 87 ? 14.655 4.302 20.351 1.00 71.56 87 PRO A N 1
ATOM 600 C CA . PRO A 1 87 ? 15.683 5.089 19.682 1.00 71.56 87 PRO A CA 1
ATOM 601 C C . PRO A 1 87 ? 16.923 4.220 19.439 1.00 71.56 87 PRO A C 1
ATOM 603 O O . PRO A 1 87 ? 17.598 3.791 20.373 1.00 71.56 87 PRO A O 1
ATOM 606 N N . ARG A 1 88 ? 17.214 3.928 18.169 1.00 64.56 88 ARG A N 1
ATOM 607 C CA . ARG A 1 88 ? 18.463 3.284 17.767 1.00 64.56 88 ARG A CA 1
ATOM 608 C C . ARG A 1 88 ? 19.512 4.379 17.620 1.00 64.56 88 ARG A C 1
ATOM 610 O O . ARG A 1 88 ? 19.538 5.069 16.606 1.00 64.56 88 ARG A O 1
ATOM 617 N N . THR A 1 89 ? 20.376 4.532 18.619 1.00 72.06 89 THR A N 1
ATOM 618 C CA . THR A 1 89 ? 21.605 5.316 18.466 1.00 72.06 89 THR A CA 1
ATOM 619 C C . THR A 1 89 ? 22.484 4.594 17.452 1.00 72.06 89 THR A C 1
ATOM 621 O O . THR A 1 89 ? 23.050 3.542 17.744 1.00 72.06 89 THR A O 1
ATOM 624 N N . LEU A 1 90 ? 22.553 5.119 16.229 1.00 65.25 90 LEU A N 1
ATOM 625 C CA . LEU A 1 90 ? 23.537 4.678 15.249 1.00 65.25 90 LEU A CA 1
ATOM 626 C C . LEU A 1 90 ? 24.902 5.127 15.770 1.00 65.25 90 LEU A C 1
ATOM 628 O O . LEU A 1 90 ? 25.221 6.314 15.743 1.00 65.25 90 LEU A O 1
ATOM 632 N N . ALA A 1 91 ? 25.681 4.189 16.308 1.00 65.88 91 ALA A N 1
ATOM 633 C CA . ALA A 1 91 ? 27.076 4.462 16.611 1.00 65.88 91 ALA A CA 1
ATOM 634 C C . ALA A 1 91 ? 27.779 4.890 15.307 1.00 65.88 91 ALA A C 1
ATOM 636 O O . ALA A 1 91 ? 27.543 4.266 14.265 1.00 65.88 91 ALA A O 1
ATOM 637 N N . PRO A 1 92 ? 28.609 5.947 15.325 1.00 64.50 92 PRO A N 1
ATOM 638 C CA . PRO A 1 92 ? 29.353 6.351 14.142 1.00 64.50 92 PRO A CA 1
ATOM 639 C C . PRO A 1 92 ? 30.262 5.202 13.692 1.00 64.50 92 PRO A C 1
ATOM 641 O O . PRO A 1 92 ? 30.929 4.566 14.511 1.00 64.50 92 PRO A O 1
ATOM 644 N N . ALA A 1 93 ? 30.272 4.929 12.386 1.00 62.19 93 ALA A N 1
ATOM 645 C CA . ALA A 1 93 ? 31.152 3.928 11.798 1.00 62.19 93 ALA A CA 1
ATOM 646 C C . ALA A 1 93 ? 32.622 4.260 12.125 1.00 62.19 93 ALA A C 1
ATOM 648 O O . ALA A 1 93 ? 32.997 5.439 12.103 1.00 62.19 93 ALA A O 1
ATOM 649 N N . PRO A 1 94 ? 33.470 3.258 12.424 1.00 67.94 94 PRO A N 1
ATOM 650 C CA . PRO A 1 94 ? 34.879 3.508 12.685 1.00 67.94 94 PRO A CA 1
ATOM 651 C C . PRO A 1 94 ? 35.523 4.111 11.433 1.00 67.94 94 PRO A C 1
ATOM 653 O O . PRO A 1 94 ? 35.484 3.519 10.352 1.00 67.94 94 PRO A O 1
ATOM 656 N N . ARG A 1 95 ? 36.118 5.302 11.578 1.00 66.62 95 ARG A N 1
ATOM 657 C CA . ARG A 1 95 ? 36.967 5.887 10.537 1.00 66.62 95 ARG A CA 1
ATOM 658 C C . ARG A 1 95 ? 38.142 4.937 10.308 1.00 66.62 95 ARG A C 1
ATOM 660 O O . ARG A 1 95 ? 38.846 4.602 11.259 1.00 66.62 95 ARG A O 1
ATOM 667 N N . ARG A 1 96 ? 38.346 4.489 9.064 1.00 62.22 96 ARG A N 1
ATOM 668 C CA . ARG A 1 96 ? 39.610 3.850 8.677 1.00 62.22 96 ARG A CA 1
ATOM 669 C C . ARG A 1 96 ? 40.726 4.847 8.974 1.00 62.22 96 ARG A C 1
ATOM 671 O O . ARG A 1 96 ? 40.667 5.981 8.516 1.00 62.22 96 ARG A O 1
ATOM 678 N N . ALA A 1 97 ? 41.698 4.430 9.775 1.00 51.88 97 ALA A N 1
ATOM 679 C CA . ALA A 1 97 ? 42.920 5.189 9.975 1.00 51.88 97 ALA A CA 1
ATOM 680 C C . ALA A 1 97 ? 43.758 5.100 8.693 1.00 51.88 97 ALA A C 1
ATOM 682 O O . ALA A 1 97 ? 44.052 3.991 8.241 1.00 51.88 97 ALA A O 1
ATOM 683 N N . GLY A 1 98 ? 44.110 6.252 8.125 1.00 61.59 98 GLY A N 1
ATOM 684 C CA . GLY A 1 98 ? 45.009 6.361 6.978 1.00 61.59 98 GLY A CA 1
ATOM 685 C C . GLY A 1 98 ? 44.455 7.231 5.855 1.00 61.59 98 GLY A C 1
ATOM 686 O O . GLY A 1 98 ? 44.202 6.702 4.778 1.00 61.59 98 GLY A O 1
ATOM 687 N N . ASP A 1 99 ? 44.284 8.522 6.143 1.00 48.28 99 ASP A N 1
ATOM 688 C CA . ASP A 1 99 ? 44.566 9.619 5.206 1.00 48.28 99 ASP A CA 1
ATOM 689 C C . ASP A 1 99 ? 45.775 10.380 5.773 1.00 48.28 99 ASP A C 1
ATOM 691 O O . ASP A 1 99 ? 45.832 10.507 7.024 1.00 48.28 99 ASP A O 1
#

Radius of gyration: 24.93 Å; chains: 1; bounding box: 58×72×42 Å